Protein AF-A0A840MYJ0-F1 (afdb_monomer)

pLDDT: mean 80.73, std 17.06, range [33.31, 97.81]

Foldseek 3Di:
DDDDPFDDADDDDDDDDDDDDDPVVVVVLVVVQVVVCVVVVDRGDSVSVPVRVVVVVCVPDPVNVVVCVVDPPPPPPDPPD

Sequence (81 aa):
MSKLKLGALPDDKPIKLTIELPASVHRDLLAYAEVLTRDTGQSADPIKLIAPMLARFMATDRAFRKVRKTVPFAADQSPRS

Mean predicted aligned error: 9.21 Å

Radius of gyration: 16.06 Å; Cα contacts (8 Å, |Δi|>4): 30; chains: 1; bounding box: 52×33×31 Å

Nearest PDB structures (foldseek):
  1zx3-assembly1_A  TM=5.549E-01  e=2.729E+00  Nitrosomonas europaea ATCC 19718

Organism: NCBI:txid211460

Solvent-accessible surface area (backbone atoms only — not comparable to full-atom values): 5446 Å² total; per-residue (Å²): 135,87,75,76,90,76,73,88,82,83,95,67,93,80,80,93,77,92,82,88,74,59,71,67,58,54,53,52,39,49,55,49,21,51,53,48,18,70,75,70,75,47,91,50,57,46,75,71,45,51,64,60,50,50,52,51,48,58,73,64,37,64,69,58,54,53,50,55,72,75,44,80,71,84,78,81,77,72,83,90,122

InterPro domains:
  IPR018733 Protein of unknown function DUF2274 [PF10038] (1-69)

Structure (mmCIF, N/CA/C/O backbone):
data_AF-A0A840MYJ0-F1
#
_entry.id   AF-A0A840MYJ0-F1
#
loop_
_atom_site.group_PDB
_atom_site.id
_atom_site.type_symbol
_atom_site.label_atom_id
_atom_site.label_alt_id
_atom_site.label_comp_id
_atom_site.label_asym_id
_atom_site.label_entity_id
_atom_site.label_seq_id
_atom_site.pdbx_PDB_ins_code
_atom_site.Cartn_x
_atom_site.Cartn_y
_atom_site.Cartn_z
_atom_site.occupancy
_atom_site.B_iso_or_equiv
_atom_site.auth_seq_id
_atom_site.auth_comp_id
_atom_site.auth_asym_id
_atom_site.auth_atom_id
_atom_site.pdbx_PDB_model_num
ATOM 1 N N . MET A 1 1 ? -22.943 -6.792 -1.653 1.00 33.31 1 MET A N 1
ATOM 2 C CA . MET A 1 1 ? -21.989 -6.294 -0.639 1.00 33.31 1 MET A CA 1
ATOM 3 C C . MET A 1 1 ? -20.579 -6.683 -1.066 1.00 33.31 1 MET A C 1
ATOM 5 O O . MET A 1 1 ? -20.208 -7.844 -0.952 1.00 33.31 1 MET A O 1
ATOM 9 N N . SER A 1 2 ? -19.838 -5.767 -1.689 1.00 49.03 2 SER A N 1
ATOM 10 C CA . SER A 1 2 ? -18.494 -6.026 -2.222 1.00 49.03 2 SER A CA 1
ATOM 11 C C . SER A 1 2 ? -17.453 -5.953 -1.105 1.00 49.03 2 SER A C 1
ATOM 13 O O . SER A 1 2 ? -17.077 -4.865 -0.683 1.00 49.03 2 SER A O 1
ATOM 15 N N . LYS A 1 3 ? -16.998 -7.114 -0.628 1.00 64.94 3 LYS A N 1
ATOM 16 C CA . LYS A 1 3 ? -15.942 -7.233 0.384 1.00 64.94 3 LYS A CA 1
ATOM 17 C C . LYS A 1 3 ? -14.614 -6.695 -0.165 1.00 64.94 3 LYS A C 1
ATOM 19 O O . LYS A 1 3 ? -14.206 -7.077 -1.267 1.00 64.94 3 LYS A O 1
ATOM 24 N N . LEU A 1 4 ? -13.953 -5.814 0.587 1.00 69.81 4 LEU A N 1
ATOM 25 C CA . LEU A 1 4 ? -12.648 -5.267 0.213 1.00 69.81 4 LEU A CA 1
ATOM 26 C C . LEU A 1 4 ? -11.602 -6.389 0.135 1.00 69.81 4 LEU A C 1
ATOM 28 O O . LEU A 1 4 ? -11.601 -7.334 0.921 1.00 69.81 4 LEU A O 1
ATOM 32 N N . LYS A 1 5 ? -10.717 -6.312 -0.865 1.00 68.81 5 LYS A N 1
ATOM 33 C CA . LYS A 1 5 ? -9.781 -7.396 -1.226 1.00 68.81 5 LYS A CA 1
ATOM 34 C C . LYS A 1 5 ? -8.469 -7.384 -0.429 1.00 68.81 5 LYS A C 1
ATOM 36 O O . LYS A 1 5 ? -7.552 -8.122 -0.799 1.00 68.81 5 LYS A O 1
ATOM 41 N N . LEU A 1 6 ? -8.360 -6.540 0.596 1.00 69.25 6 LEU A N 1
ATOM 42 C CA . LEU A 1 6 ? -7.163 -6.398 1.421 1.00 69.25 6 LEU A CA 1
ATOM 43 C C . LEU A 1 6 ? -7.310 -7.259 2.685 1.00 69.25 6 LEU A C 1
ATOM 45 O O . LEU A 1 6 ? -8.245 -7.063 3.453 1.00 69.25 6 LEU A O 1
ATOM 49 N N . GLY A 1 7 ? -6.427 -8.247 2.850 1.00 66.88 7 GLY A N 1
ATOM 50 C CA . GLY A 1 7 ? -6.316 -9.067 4.064 1.00 66.88 7 GLY A CA 1
ATOM 51 C C . GLY A 1 7 ? -5.259 -8.519 5.029 1.00 66.88 7 GLY A C 1
ATOM 52 O O . GLY A 1 7 ? -4.687 -7.461 4.774 1.00 66.88 7 GLY A O 1
ATOM 53 N N . ALA A 1 8 ? -4.994 -9.247 6.119 1.00 60.41 8 ALA A N 1
ATOM 54 C CA . ALA A 1 8 ? -4.008 -8.872 7.137 1.00 60.41 8 ALA A CA 1
ATOM 55 C C . ALA A 1 8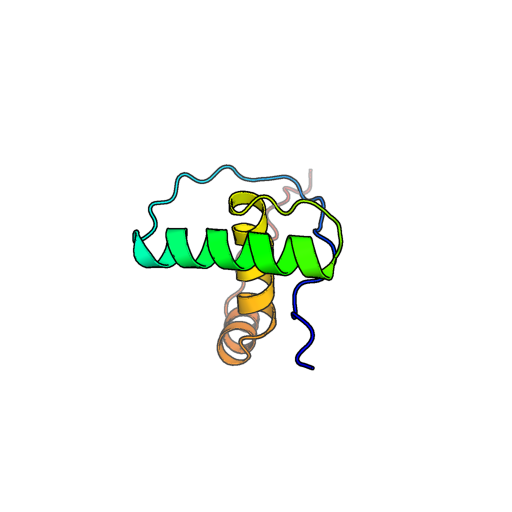 ? -2.620 -8.560 6.539 1.00 60.41 8 ALA A C 1
ATOM 57 O O . ALA A 1 8 ? -2.187 -9.200 5.577 1.00 60.41 8 ALA A O 1
ATOM 58 N N . LEU A 1 9 ? -1.949 -7.556 7.110 1.00 63.50 9 LEU A N 1
ATOM 59 C CA . LEU A 1 9 ? -0.686 -7.015 6.607 1.00 63.50 9 LEU A CA 1
ATOM 60 C C . LEU A 1 9 ? 0.503 -7.904 7.016 1.00 63.50 9 LEU A C 1
ATOM 62 O O . LEU A 1 9 ? 0.603 -8.238 8.196 1.00 63.50 9 LEU A O 1
ATOM 66 N N . PRO A 1 10 ? 1.395 -8.288 6.084 1.00 60.19 10 PRO A N 1
ATOM 67 C CA . PRO A 1 10 ? 2.598 -9.055 6.407 1.00 60.19 10 PRO A CA 1
ATOM 68 C C . PRO A 1 10 ? 3.678 -8.190 7.083 1.00 60.19 10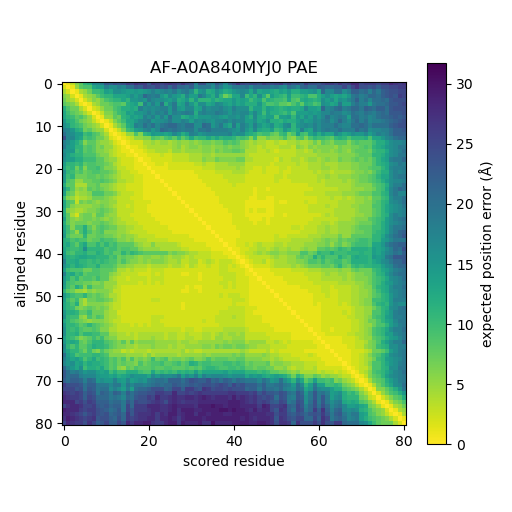 PRO A C 1
ATOM 70 O O . PRO A 1 10 ? 3.798 -6.999 6.792 1.00 60.19 10 PRO A O 1
ATOM 73 N N . ASP A 1 11 ? 4.463 -8.817 7.963 1.00 56.97 11 ASP A N 1
ATOM 74 C CA . ASP A 1 11 ? 5.550 -8.208 8.743 1.00 56.97 11 ASP A CA 1
ATOM 75 C C . ASP A 1 11 ? 6.915 -8.618 8.147 1.00 56.97 11 ASP A C 1
ATOM 77 O O . ASP A 1 11 ? 7.530 -9.599 8.562 1.00 56.97 11 ASP A O 1
ATOM 81 N N . ASP A 1 12 ? 7.345 -7.910 7.097 1.00 64.94 12 ASP A N 1
ATOM 82 C CA . ASP A 1 12 ? 8.611 -8.138 6.380 1.00 64.94 12 ASP A CA 1
ATOM 83 C C . ASP A 1 12 ? 9.644 -7.039 6.697 1.00 64.94 12 ASP A C 1
ATOM 85 O O . ASP A 1 12 ? 9.274 -5.908 7.017 1.00 64.94 12 ASP A O 1
ATOM 89 N N . LYS A 1 13 ? 10.954 -7.328 6.546 1.00 74.75 13 LYS A N 1
ATOM 90 C CA . LYS A 1 13 ? 12.036 -6.328 6.708 1.00 74.75 13 LYS A CA 1
ATOM 91 C C . LYS A 1 13 ? 11.803 -5.130 5.767 1.00 74.75 13 LYS A C 1
ATOM 93 O O . LYS A 1 13 ? 11.962 -5.283 4.553 1.00 74.75 13 LYS A O 1
ATOM 98 N N . PRO A 1 14 ? 11.475 -3.933 6.288 1.00 74.25 14 PRO A N 1
ATOM 99 C CA . PRO A 1 14 ? 11.040 -2.834 5.442 1.00 74.25 14 PRO A CA 1
ATOM 100 C C . PRO A 1 14 ? 12.231 -2.133 4.781 1.00 74.25 14 PRO A C 1
ATOM 102 O O . PRO A 1 14 ? 13.214 -1.789 5.439 1.00 74.25 14 PRO A O 1
ATOM 105 N N . ILE A 1 15 ? 12.109 -1.850 3.485 1.00 85.31 15 ILE A N 1
ATOM 106 C CA . ILE A 1 15 ? 12.987 -0.914 2.772 1.00 85.31 15 ILE A CA 1
ATOM 107 C C . ILE A 1 15 ? 12.291 0.447 2.757 1.00 85.31 15 ILE A C 1
ATOM 109 O O . ILE A 1 15 ? 11.146 0.557 2.316 1.00 85.31 15 ILE A O 1
ATOM 113 N N . LYS A 1 16 ? 12.971 1.492 3.245 1.00 87.19 16 LYS A N 1
ATOM 114 C CA . LYS A 1 16 ? 12.430 2.857 3.224 1.00 87.19 16 LYS A CA 1
ATOM 115 C C . LYS A 1 16 ? 12.510 3.427 1.812 1.00 87.19 16 LYS A C 1
ATOM 117 O O . LYS A 1 16 ? 13.579 3.441 1.210 1.00 87.19 16 LYS A O 1
ATOM 122 N N . LEU A 1 17 ? 11.383 3.934 1.325 1.00 86.81 17 LEU A N 1
ATOM 123 C CA . LEU A 1 17 ? 11.272 4.633 0.051 1.00 86.81 17 LEU A CA 1
ATOM 124 C C . LEU A 1 17 ? 10.692 6.025 0.299 1.00 86.81 17 LEU A C 1
ATOM 126 O O . LEU A 1 17 ? 9.727 6.165 1.049 1.00 86.81 17 LEU A O 1
ATOM 130 N N . THR A 1 18 ? 11.257 7.033 -0.358 1.00 92.38 18 THR A N 1
ATOM 131 C CA . THR A 1 18 ? 10.619 8.345 -0.507 1.00 92.38 18 THR A CA 1
ATOM 132 C C . THR A 1 18 ? 9.843 8.324 -1.816 1.00 92.38 18 THR A C 1
ATOM 134 O O . THR A 1 18 ? 10.413 7.996 -2.856 1.00 92.38 18 THR A O 1
ATOM 137 N N . ILE A 1 19 ? 8.548 8.630 -1.765 1.00 89.81 19 ILE A N 1
ATOM 138 C CA . ILE A 1 19 ? 7.658 8.589 -2.929 1.00 89.81 19 ILE A CA 1
ATOM 139 C C . ILE A 1 19 ? 6.897 9.904 -3.054 1.00 89.81 19 ILE A C 1
ATOM 141 O O . ILE A 1 19 ? 6.516 10.506 -2.051 1.00 89.81 19 ILE A O 1
ATOM 145 N N . GLU A 1 20 ? 6.634 10.313 -4.287 1.00 94.62 20 GLU A N 1
ATOM 146 C CA . GLU A 1 20 ? 5.725 11.410 -4.602 1.00 94.62 20 GLU A CA 1
ATOM 147 C C . GLU A 1 20 ? 4.438 10.826 -5.185 1.00 94.62 20 GLU A C 1
ATOM 149 O O . GLU A 1 20 ? 4.475 9.947 -6.048 1.00 94.62 20 GLU A O 1
ATOM 154 N N . LEU A 1 21 ? 3.290 11.295 -4.695 1.00 93.62 21 LEU A N 1
ATOM 155 C CA . LEU A 1 21 ? 1.976 10.858 -5.159 1.00 93.62 21 LEU A CA 1
ATOM 156 C C . LEU A 1 21 ? 1.190 12.058 -5.692 1.00 93.62 21 LEU A C 1
ATOM 158 O O . LEU A 1 21 ? 1.199 13.118 -5.060 1.00 93.62 21 LEU A O 1
ATOM 162 N N . PRO A 1 22 ? 0.437 11.901 -6.796 1.00 97.81 22 PRO A N 1
ATOM 163 C CA . PRO A 1 22 ? -0.545 12.899 -7.191 1.00 97.81 22 PRO A CA 1
ATOM 164 C C . PRO A 1 22 ? -1.545 13.165 -6.059 1.00 97.81 22 PRO A C 1
ATOM 166 O O . PRO A 1 22 ? -1.992 12.240 -5.375 1.00 97.81 22 PRO A O 1
ATOM 169 N N . ALA A 1 23 ? -1.963 14.422 -5.898 1.00 97.31 23 ALA A N 1
ATOM 170 C CA . ALA A 1 23 ? -2.886 14.819 -4.832 1.00 97.31 23 ALA A CA 1
ATOM 171 C C . ALA A 1 23 ? -4.231 14.067 -4.881 1.00 97.31 23 ALA A C 1
ATOM 173 O O . ALA A 1 23 ? -4.829 13.798 -3.841 1.00 97.31 23 ALA A O 1
ATOM 174 N N . SER A 1 24 ? -4.710 13.706 -6.078 1.00 97.75 24 SER A N 1
ATOM 175 C CA . SER A 1 24 ? -5.900 12.861 -6.246 1.00 97.75 24 SER A CA 1
ATOM 176 C C . SER A 1 24 ? -5.715 11.490 -5.598 1.00 97.75 24 SER A C 1
ATOM 178 O O . SER A 1 24 ? -6.530 11.105 -4.769 1.00 97.75 24 SER A O 1
ATOM 180 N N . VAL A 1 25 ? -4.600 10.817 -5.886 1.00 96.31 25 VAL A N 1
ATOM 181 C CA . VAL A 1 25 ? -4.286 9.487 -5.347 1.00 96.31 25 VAL A CA 1
ATOM 182 C C . VAL A 1 25 ? -4.166 9.522 -3.825 1.00 96.31 25 VAL A C 1
ATOM 184 O O . VAL A 1 25 ? -4.678 8.634 -3.152 1.00 96.31 25 VAL A O 1
ATOM 187 N N . HIS A 1 26 ? -3.543 10.562 -3.263 1.00 96.56 26 HIS A N 1
ATOM 188 C CA . HIS A 1 26 ? -3.463 10.714 -1.809 1.00 96.56 26 HIS A CA 1
ATOM 189 C C . HIS A 1 26 ? -4.851 10.858 -1.160 1.00 96.56 26 HIS A C 1
ATOM 191 O O . HIS A 1 26 ? -5.124 10.220 -0.144 1.00 96.56 26 HIS A O 1
ATOM 197 N N . ARG A 1 27 ? -5.756 11.649 -1.758 1.00 97.44 27 ARG A N 1
ATOM 198 C CA . ARG A 1 27 ? -7.138 11.787 -1.262 1.00 97.44 27 ARG A CA 1
ATOM 199 C C . ARG A 1 27 ? -7.905 10.468 -1.324 1.00 97.44 27 ARG A C 1
ATOM 201 O O . ARG A 1 27 ? -8.575 10.118 -0.356 1.00 97.44 27 ARG A O 1
ATOM 208 N N . ASP A 1 28 ? -7.760 9.724 -2.414 1.00 97.19 28 ASP A N 1
ATOM 209 C CA . ASP A 1 28 ? -8.411 8.421 -2.565 1.00 97.19 28 ASP A CA 1
ATOM 210 C C . ASP A 1 28 ? -7.868 7.401 -1.552 1.00 97.19 28 ASP A C 1
ATOM 212 O O . ASP A 1 28 ? -8.627 6.607 -0.999 1.00 97.19 28 ASP A O 1
ATOM 216 N N . LEU A 1 29 ? -6.567 7.455 -1.246 1.00 96.12 29 LEU A N 1
ATOM 217 C CA . LEU A 1 29 ? -5.932 6.599 -0.242 1.00 96.12 29 LEU A CA 1
ATOM 218 C C . LEU A 1 29 ? -6.457 6.881 1.175 1.00 96.12 29 LEU A C 1
ATOM 220 O O . LEU A 1 29 ? -6.720 5.939 1.925 1.00 96.12 29 LEU A O 1
ATOM 224 N N . LEU A 1 30 ? -6.661 8.157 1.526 1.00 96.56 30 LEU A N 1
ATOM 225 C CA . LEU A 1 30 ? -7.290 8.560 2.790 1.00 96.56 30 LEU A CA 1
ATOM 226 C C . LEU A 1 30 ? -8.725 8.032 2.892 1.00 96.56 30 LEU A C 1
ATOM 228 O O . LEU A 1 30 ? -9.083 7.403 3.888 1.00 96.56 30 LEU A O 1
ATOM 232 N N . ALA A 1 31 ? -9.526 8.234 1.843 1.00 96.62 31 ALA A N 1
ATOM 233 C CA . ALA A 1 31 ? -10.902 7.748 1.797 1.00 96.62 31 ALA A CA 1
ATOM 234 C C . ALA A 1 31 ? -10.967 6.214 1.900 1.00 96.62 31 ALA A C 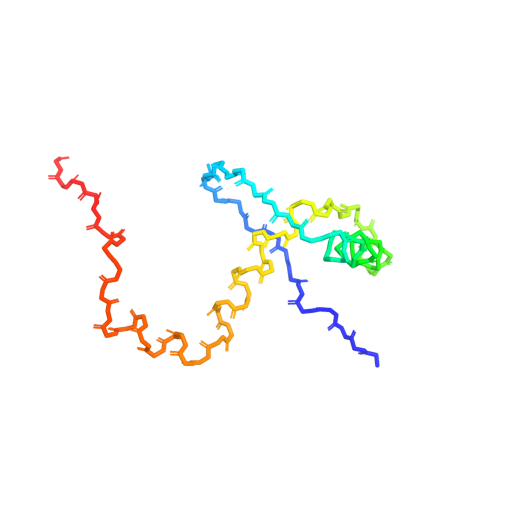1
ATOM 236 O O . ALA A 1 31 ? -11.801 5.665 2.620 1.00 96.62 31 ALA A O 1
ATOM 237 N N . TYR A 1 32 ? -10.053 5.504 1.231 1.00 95.38 32 TYR A N 1
ATOM 238 C CA . TYR A 1 32 ? -9.967 4.048 1.320 1.00 95.38 32 TYR A CA 1
ATOM 239 C C . TYR A 1 32 ? -9.654 3.582 2.748 1.00 95.38 32 TYR A C 1
ATOM 241 O O . TYR A 1 32 ? -10.286 2.646 3.240 1.00 95.38 32 TYR A O 1
ATOM 249 N N . ALA A 1 33 ? -8.698 4.226 3.425 1.00 94.31 33 ALA A N 1
ATOM 250 C CA . ALA A 1 33 ? -8.340 3.900 4.804 1.00 94.31 33 ALA A CA 1
ATOM 251 C C . ALA A 1 33 ? -9.519 4.107 5.769 1.00 94.31 33 ALA A C 1
ATOM 253 O O . ALA A 1 33 ? -9.754 3.278 6.650 1.00 94.31 33 ALA A O 1
ATOM 254 N N . GLU A 1 34 ? -10.311 5.161 5.564 1.00 94.94 34 GLU A N 1
ATOM 255 C CA . GLU A 1 34 ? -11.517 5.414 6.350 1.00 94.94 34 GLU A CA 1
ATOM 256 C C . GLU A 1 34 ? -12.569 4.314 6.153 1.00 94.94 34 GLU A C 1
ATOM 258 O O . GLU A 1 34 ? -13.093 3.771 7.128 1.00 94.94 34 GLU A O 1
ATOM 263 N N . VAL A 1 35 ? -12.846 3.927 4.904 1.00 94.56 35 VAL A N 1
ATOM 264 C CA . VAL A 1 35 ? -13.789 2.836 4.609 1.00 94.56 35 VAL A CA 1
ATOM 265 C C . VAL A 1 35 ? -13.304 1.518 5.214 1.00 94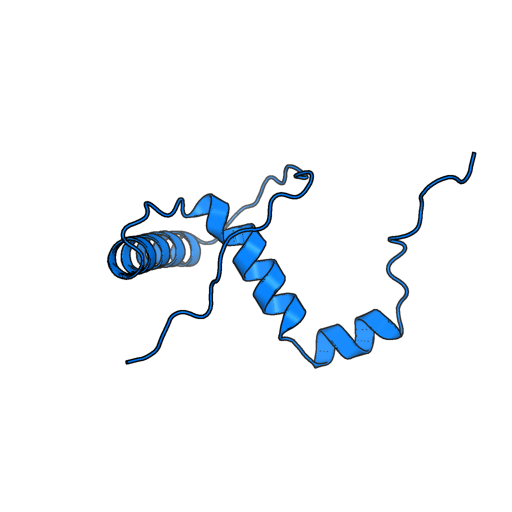.56 35 VAL A C 1
ATOM 267 O O . VAL A 1 35 ? -14.092 0.806 5.834 1.00 94.56 35 VAL A O 1
ATOM 270 N N . LEU A 1 36 ? -12.012 1.207 5.092 1.00 91.44 36 LEU A N 1
ATOM 271 C CA . LEU A 1 36 ? -11.430 -0.006 5.664 1.00 91.44 36 LEU A CA 1
ATOM 272 C C . LEU A 1 36 ? -11.505 -0.012 7.196 1.00 91.44 36 LEU A C 1
ATOM 274 O O . LEU A 1 36 ? -11.796 -1.049 7.792 1.00 91.44 36 LEU A O 1
ATOM 278 N N . THR A 1 37 ? -11.295 1.141 7.831 1.00 90.50 37 THR A N 1
ATOM 279 C CA . THR A 1 37 ? -11.418 1.284 9.287 1.00 90.50 37 THR A CA 1
ATOM 280 C C . THR A 1 37 ? -12.845 1.017 9.743 1.00 90.50 37 THR A C 1
ATOM 282 O O . THR A 1 37 ? -13.061 0.298 10.715 1.00 90.50 37 THR A O 1
ATOM 285 N N . ARG A 1 38 ? -13.833 1.540 9.009 1.00 92.06 38 ARG A N 1
ATOM 286 C CA . ARG A 1 38 ? -15.253 1.295 9.287 1.00 92.06 38 ARG A CA 1
ATOM 287 C C . ARG A 1 38 ? -15.636 -0.177 9.103 1.00 92.06 38 ARG A C 1
ATOM 289 O O . ARG A 1 38 ? -16.414 -0.689 9.896 1.00 92.06 38 ARG A O 1
ATOM 296 N N . ASP A 1 39 ? -15.092 -0.849 8.087 1.00 90.62 39 ASP A N 1
ATOM 297 C CA . ASP A 1 39 ? -15.412 -2.252 7.770 1.00 90.62 39 ASP A CA 1
ATOM 298 C C . ASP A 1 39 ? -14.751 -3.248 8.740 1.00 90.62 39 ASP A C 1
ATOM 300 O O . ASP A 1 39 ? -15.341 -4.257 9.117 1.00 90.62 39 ASP A O 1
ATOM 304 N N . THR A 1 40 ? -13.519 -2.964 9.173 1.00 87.38 40 THR A N 1
ATOM 305 C CA . THR A 1 40 ? -12.728 -3.870 10.028 1.00 87.38 40 THR A CA 1
ATOM 306 C C . THR A 1 40 ? -12.771 -3.519 11.516 1.00 87.38 40 THR A C 1
ATOM 308 O O . THR A 1 40 ? -12.365 -4.332 12.345 1.00 87.38 40 THR A O 1
ATOM 311 N N . GLY A 1 41 ? -13.217 -2.310 11.868 1.00 87.94 41 GLY A N 1
ATOM 312 C CA . GLY A 1 41 ? -13.129 -1.756 13.223 1.00 87.94 41 GLY A CA 1
ATOM 313 C C . GLY A 1 41 ? -11.699 -1.419 13.669 1.00 87.94 41 GLY A C 1
ATOM 314 O O . GLY A 1 41 ? -11.496 -1.011 14.811 1.00 87.94 41 GLY A O 1
ATOM 315 N N . GLN A 1 42 ? -10.703 -1.587 12.795 1.00 85.38 42 GLN A N 1
ATOM 316 C CA . GLN A 1 42 ? -9.293 -1.342 13.082 1.00 85.38 42 GLN A CA 1
ATOM 317 C C . GLN A 1 42 ? -8.815 -0.107 12.330 1.00 85.38 42 GLN A C 1
ATOM 319 O O . GLN A 1 42 ? -9.003 -0.004 11.122 1.00 85.38 42 GLN A O 1
ATOM 324 N N . SER A 1 43 ? -8.163 0.817 13.038 1.00 86.50 43 SER A N 1
ATOM 325 C CA . SER A 1 43 ? -7.598 2.016 12.417 1.00 86.50 43 SER A CA 1
ATOM 326 C C . SER A 1 43 ? -6.573 1.641 11.344 1.00 86.50 43 SER A C 1
ATOM 328 O O . SER A 1 43 ? -5.555 1.008 11.637 1.00 86.50 43 SER A O 1
ATOM 330 N N . ALA A 1 44 ? -6.852 2.025 10.100 1.00 87.75 44 ALA A N 1
ATOM 331 C CA . ALA A 1 44 ? -5.962 1.829 8.969 1.00 87.75 44 ALA A CA 1
ATOM 332 C C . ALA A 1 44 ? -5.137 3.097 8.718 1.00 87.75 44 ALA A C 1
ATOM 334 O O . ALA A 1 44 ? -5.684 4.161 8.443 1.00 87.75 44 ALA A O 1
ATOM 335 N N . ASP A 1 45 ? -3.810 2.975 8.765 1.00 91.19 45 ASP A N 1
ATOM 336 C CA . ASP A 1 45 ? -2.895 4.041 8.347 1.00 91.19 45 ASP A CA 1
ATOM 337 C C . ASP A 1 45 ? -2.780 4.041 6.809 1.00 91.19 45 ASP A C 1
ATOM 339 O O . ASP A 1 45 ? -2.289 3.049 6.256 1.00 91.19 45 ASP A O 1
ATOM 343 N N . PRO A 1 46 ? -3.183 5.124 6.112 1.00 92.38 46 PRO A N 1
ATOM 344 C CA . PRO A 1 46 ? -3.124 5.229 4.654 1.00 92.38 46 PRO A CA 1
ATOM 345 C C . PRO A 1 46 ? -1.752 4.866 4.073 1.00 92.38 46 PRO A C 1
ATOM 347 O O . PRO A 1 46 ? -1.674 4.172 3.060 1.00 92.38 46 PRO A O 1
ATOM 350 N N . ILE A 1 47 ? -0.659 5.269 4.730 1.00 91.19 47 ILE A N 1
ATOM 351 C CA . ILE A 1 47 ? 0.708 5.021 4.250 1.00 91.19 47 ILE A CA 1
ATOM 352 C C . ILE A 1 47 ? 1.027 3.524 4.312 1.00 91.19 47 ILE A C 1
ATOM 354 O O . ILE A 1 47 ? 1.612 2.963 3.382 1.00 91.19 47 ILE A O 1
ATOM 358 N N . LYS A 1 48 ? 0.577 2.843 5.372 1.00 89.69 48 LYS A N 1
ATOM 359 C CA . LYS A 1 48 ? 0.768 1.394 5.538 1.00 89.69 48 LYS A CA 1
ATOM 360 C C . LYS A 1 48 ? -0.044 0.565 4.545 1.00 89.69 48 LYS A C 1
ATOM 362 O O . LYS A 1 48 ? 0.245 -0.618 4.386 1.00 89.69 48 LYS A O 1
ATOM 367 N N . LEU A 1 49 ? -1.013 1.159 3.843 1.00 91.19 49 LEU A N 1
ATOM 368 C CA . LEU A 1 49 ? -1.770 0.483 2.785 1.00 91.19 49 LEU A CA 1
ATOM 369 C C . LEU A 1 49 ? -1.014 0.410 1.454 1.00 91.19 49 LEU A C 1
ATOM 371 O O . LEU A 1 49 ? -1.317 -0.456 0.635 1.00 91.19 49 LEU A O 1
ATOM 375 N N . ILE A 1 50 ? -0.013 1.263 1.229 1.00 92.44 50 ILE A N 1
ATOM 376 C CA . ILE A 1 50 ? 0.681 1.353 -0.063 1.00 92.44 50 ILE A CA 1
ATOM 377 C C . ILE A 1 50 ? 1.382 0.033 -0.401 1.00 92.44 50 ILE A C 1
ATOM 379 O O . ILE A 1 50 ? 1.129 -0.562 -1.450 1.00 92.44 50 ILE A O 1
ATOM 383 N N . ALA A 1 51 ? 2.220 -0.469 0.508 1.00 89.69 51 ALA A N 1
ATOM 384 C CA . ALA A 1 51 ? 2.949 -1.723 0.322 1.00 89.69 51 ALA A CA 1
ATOM 385 C C . ALA A 1 51 ? 2.034 -2.937 0.031 1.00 89.69 51 ALA A C 1
ATOM 387 O O . ALA A 1 51 ? 2.226 -3.590 -1.000 1.00 89.69 51 ALA A O 1
ATOM 388 N N . PRO A 1 52 ? 1.011 -3.252 0.851 1.00 90.19 52 PRO A N 1
ATOM 389 C CA . PRO A 1 52 ? 0.139 -4.400 0.611 1.00 90.19 52 PRO A CA 1
ATOM 390 C C . PRO A 1 52 ? -0.756 -4.217 -0.628 1.00 90.19 52 PRO A C 1
ATOM 392 O O . PRO A 1 52 ? -1.042 -5.202 -1.311 1.00 90.19 52 PRO A O 1
ATOM 395 N N . MET A 1 53 ? -1.161 -2.988 -0.983 1.00 93.62 53 MET A N 1
ATOM 396 C CA . MET A 1 53 ? -1.881 -2.723 -2.236 1.00 93.62 53 MET A CA 1
ATOM 397 C C . MET A 1 53 ? -1.008 -3.015 -3.461 1.00 93.62 53 MET A C 1
ATOM 399 O O . MET A 1 53 ? -1.460 -3.708 -4.375 1.00 93.62 53 MET A O 1
ATOM 403 N N . LEU A 1 54 ? 0.249 -2.557 -3.466 1.00 92.62 54 LEU A N 1
ATOM 404 C CA . LEU A 1 54 ? 1.205 -2.846 -4.540 1.00 92.62 54 LEU A CA 1
ATOM 405 C C . LEU A 1 54 ? 1.506 -4.345 -4.638 1.00 92.62 54 LEU A C 1
ATOM 407 O O . LEU A 1 54 ? 1.462 -4.916 -5.730 1.00 92.62 54 LEU A O 1
ATOM 411 N N . ALA A 1 55 ? 1.734 -5.007 -3.500 1.00 90.12 55 ALA A N 1
ATOM 412 C CA . ALA A 1 55 ? 1.942 -6.450 -3.452 1.00 90.12 55 ALA A CA 1
ATOM 413 C C . ALA A 1 55 ? 0.735 -7.206 -4.028 1.00 90.12 55 ALA A C 1
ATOM 415 O O . ALA A 1 55 ? 0.894 -8.114 -4.849 1.00 90.12 55 ALA A O 1
ATOM 416 N N . ARG A 1 56 ? -0.489 -6.801 -3.657 1.00 89.69 56 ARG A N 1
ATOM 417 C CA . ARG A 1 56 ? -1.726 -7.391 -4.179 1.00 89.69 56 ARG A CA 1
ATOM 418 C C . ARG A 1 56 ? -1.856 -7.179 -5.681 1.00 89.69 56 ARG A C 1
ATOM 420 O O . ARG A 1 56 ? -2.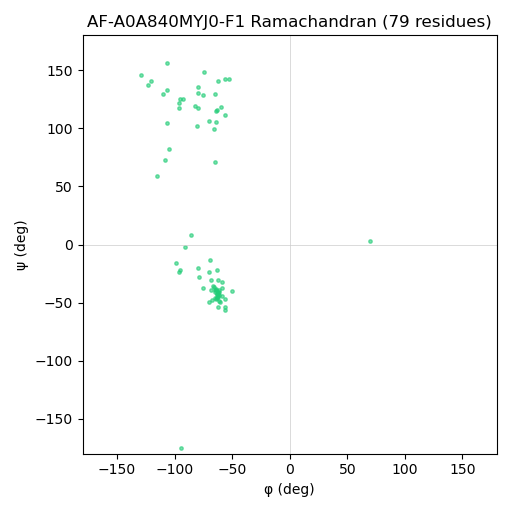163 -8.143 -6.382 1.00 89.69 56 ARG A O 1
ATOM 427 N N . PHE A 1 57 ? -1.596 -5.967 -6.165 1.00 91.69 57 PHE A N 1
ATOM 428 C CA . PHE A 1 57 ? -1.613 -5.637 -7.587 1.00 91.69 57 PHE A CA 1
ATOM 429 C C . PHE A 1 57 ? -0.659 -6.550 -8.374 1.00 91.69 57 PHE A C 1
ATOM 431 O O . PHE A 1 57 ? -1.120 -7.318 -9.225 1.00 91.69 57 PHE A O 1
ATOM 438 N N . MET A 1 58 ? 0.625 -6.591 -7.993 1.00 89.81 58 MET A N 1
ATOM 439 C CA . MET A 1 58 ? 1.649 -7.447 -8.614 1.00 89.81 58 MET A CA 1
ATOM 440 C C . MET A 1 58 ? 1.297 -8.941 -8.546 1.00 89.81 58 MET A C 1
ATOM 442 O O . MET A 1 58 ? 1.543 -9.695 -9.488 1.00 89.81 58 MET A O 1
ATOM 446 N N . ALA A 1 59 ? 0.700 -9.398 -7.442 1.00 87.88 59 ALA A N 1
ATOM 447 C CA . ALA A 1 59 ? 0.264 -10.784 -7.290 1.00 87.88 59 ALA A CA 1
ATOM 448 C C . ALA A 1 59 ? -0.950 -11.140 -8.172 1.00 87.88 59 ALA A C 1
ATOM 450 O O . ALA A 1 59 ? -1.165 -12.319 -8.470 1.00 87.88 59 ALA A O 1
ATOM 451 N N . THR A 1 60 ? -1.764 -10.163 -8.581 1.00 90.75 60 THR A N 1
ATOM 452 C CA . THR A 1 60 ? -2.955 -10.393 -9.422 1.00 90.75 60 THR A CA 1
ATOM 453 C C . THR A 1 60 ? -2.726 -10.180 -10.910 1.00 90.75 60 THR A C 1
ATOM 455 O O . THR A 1 60 ? -3.434 -10.794 -11.710 1.00 90.75 60 THR A O 1
ATOM 458 N N . ASP A 1 61 ? -1.732 -9.383 -11.289 1.00 93.44 61 ASP A N 1
ATOM 459 C CA . ASP A 1 61 ? -1.405 -9.134 -12.688 1.00 93.44 61 ASP A CA 1
ATOM 460 C C . ASP A 1 61 ? -0.805 -10.394 -13.343 1.00 93.44 61 ASP A C 1
ATOM 462 O O . ASP A 1 61 ? 0.337 -10.797 -13.102 1.00 93.44 61 ASP A O 1
ATOM 466 N N . ARG A 1 62 ? -1.602 -11.058 -14.189 1.00 90.62 62 ARG A N 1
ATOM 467 C CA . ARG A 1 62 ? -1.183 -12.279 -14.892 1.00 90.62 62 ARG A CA 1
ATOM 468 C C . ARG A 1 62 ? -0.068 -12.016 -15.899 1.00 90.62 62 ARG A C 1
ATOM 470 O O . ARG A 1 62 ? 0.770 -12.900 -16.077 1.00 90.62 62 ARG A O 1
ATOM 477 N N . ALA A 1 63 ? -0.076 -10.866 -16.571 1.00 91.56 63 ALA A N 1
ATOM 478 C CA . ALA A 1 63 ? 0.940 -10.527 -17.560 1.00 91.56 63 ALA A CA 1
ATOM 479 C C . ALA A 1 63 ? 2.286 -10.323 -16.859 1.00 91.56 63 ALA A C 1
ATOM 481 O O . ALA A 1 63 ? 3.268 -10.978 -17.215 1.00 91.56 63 ALA A O 1
ATOM 482 N N . PHE A 1 64 ? 2.290 -9.552 -15.769 1.00 88.12 64 PHE A N 1
ATOM 483 C CA . PHE A 1 64 ? 3.462 -9.379 -14.915 1.00 88.12 64 PHE A CA 1
ATOM 484 C C . PHE A 1 64 ? 4.000 -10.718 -14.392 1.00 88.12 64 PHE A C 1
ATOM 486 O O . PHE A 1 64 ? 5.190 -11.016 -14.507 1.00 88.12 64 PHE A O 1
ATOM 493 N N . ARG A 1 65 ? 3.120 -11.592 -13.882 1.00 89.31 65 ARG A N 1
ATOM 494 C CA . ARG A 1 65 ? 3.519 -12.916 -13.370 1.00 89.31 65 ARG A CA 1
ATOM 495 C C . ARG A 1 65 ? 4.130 -13.829 -14.431 1.00 89.31 65 ARG A C 1
ATOM 497 O O . ARG A 1 65 ? 4.950 -14.668 -14.069 1.00 89.31 65 ARG A O 1
ATOM 504 N N . LYS A 1 66 ? 3.731 -13.713 -15.702 1.00 87.00 66 LYS A N 1
ATOM 505 C CA . LYS A 1 66 ? 4.345 -14.473 -16.803 1.00 87.00 66 LYS A CA 1
ATOM 506 C C . LYS A 1 66 ? 5.765 -13.979 -17.075 1.00 87.00 66 LYS A C 1
ATOM 508 O O . LYS A 1 66 ? 6.681 -14.793 -17.073 1.00 87.00 66 LYS A O 1
ATOM 513 N N . VAL A 1 67 ? 5.949 -12.665 -17.217 1.00 88.25 67 VAL A N 1
ATOM 514 C CA . VAL A 1 67 ? 7.260 -12.056 -17.508 1.00 88.25 67 VAL A CA 1
ATOM 515 C C . VAL A 1 67 ? 8.253 -12.275 -16.365 1.00 88.25 67 VAL A C 1
ATOM 517 O O . VAL A 1 67 ? 9.409 -12.610 -16.601 1.00 88.25 67 VAL A O 1
ATOM 520 N N . ARG A 1 68 ? 7.808 -12.190 -15.107 1.00 84.12 68 ARG A N 1
ATOM 521 C CA . ARG A 1 68 ? 8.676 -12.430 -13.941 1.00 84.12 68 ARG A CA 1
ATOM 522 C C . ARG A 1 68 ? 9.232 -13.858 -13.863 1.00 84.12 68 ARG A C 1
ATOM 524 O O . ARG A 1 68 ? 10.219 -14.087 -13.180 1.00 84.12 68 ARG A O 1
ATOM 531 N N . LYS A 1 69 ? 8.599 -14.839 -14.517 1.00 77.25 69 LYS A N 1
ATOM 532 C CA . LYS A 1 69 ? 9.138 -16.210 -14.594 1.00 77.25 69 LYS A CA 1
ATOM 533 C C . LYS A 1 69 ? 10.242 -16.345 -15.639 1.00 77.25 69 LYS A C 1
ATOM 535 O O . LYS A 1 69 ? 11.077 -17.229 -15.512 1.00 77.25 69 LYS A O 1
ATOM 540 N N . THR A 1 70 ? 10.211 -15.513 -16.677 1.00 79.56 70 THR A N 1
ATOM 541 C CA . THR A 1 70 ? 11.161 -15.558 -17.796 1.00 79.56 70 THR A CA 1
ATOM 542 C C . THR A 1 70 ? 12.328 -14.596 -17.608 1.00 79.56 70 THR A C 1
ATOM 544 O O . THR A 1 70 ? 13.381 -14.797 -18.197 1.00 79.56 70 THR A O 1
ATOM 547 N N . VAL A 1 71 ? 12.153 -13.564 -16.782 1.00 68.31 71 VAL A N 1
ATOM 548 C CA . VAL A 1 71 ? 13.213 -12.650 -16.354 1.00 68.31 71 VAL A CA 1
ATOM 549 C C . VAL A 1 71 ? 13.536 -12.991 -14.900 1.00 68.31 71 VAL A C 1
ATOM 551 O O . VAL A 1 71 ? 12.732 -12.651 -14.027 1.00 68.31 71 VAL A O 1
ATOM 554 N N . PRO A 1 72 ? 14.660 -13.672 -14.601 1.00 58.50 72 PRO A N 1
ATOM 555 C CA . PRO A 1 72 ? 15.077 -13.870 -13.227 1.00 58.50 72 PRO A CA 1
ATOM 556 C C . PRO A 1 72 ? 15.428 -12.495 -12.668 1.0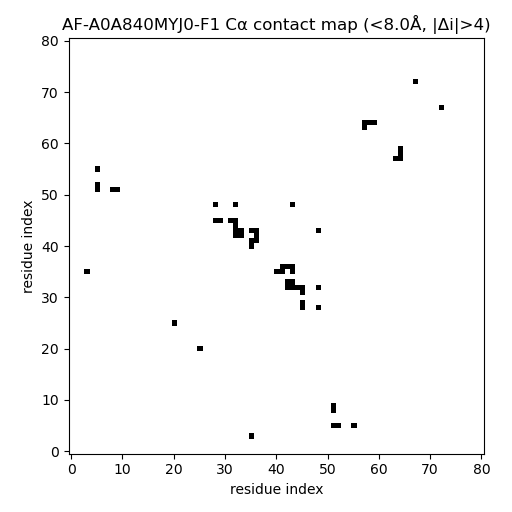0 58.50 72 PRO A C 1
ATOM 558 O O . PRO A 1 72 ? 16.496 -11.948 -12.929 1.00 58.50 72 PRO A O 1
ATOM 561 N N . PHE A 1 73 ? 14.504 -11.899 -11.919 1.00 57.19 73 PHE A N 1
ATOM 562 C CA . PHE A 1 73 ? 14.871 -10.821 -11.021 1.00 57.19 73 PHE A CA 1
ATOM 563 C C . PHE A 1 73 ? 15.818 -11.461 -10.007 1.00 57.19 73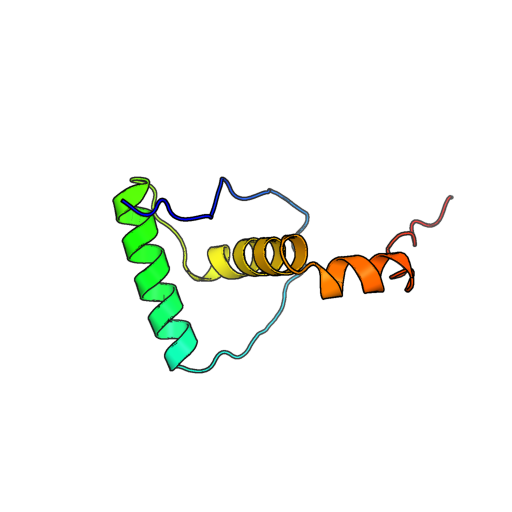 PHE A C 1
ATOM 565 O O . PHE A 1 73 ? 15.419 -12.412 -9.333 1.00 57.19 73 PHE A O 1
ATOM 572 N N . ALA A 1 74 ? 17.077 -11.021 -9.983 1.00 51.09 74 ALA A N 1
ATOM 573 C CA . ALA A 1 74 ? 18.142 -11.546 -9.134 1.00 51.09 74 ALA A CA 1
ATOM 574 C C . ALA A 1 74 ? 17.832 -11.279 -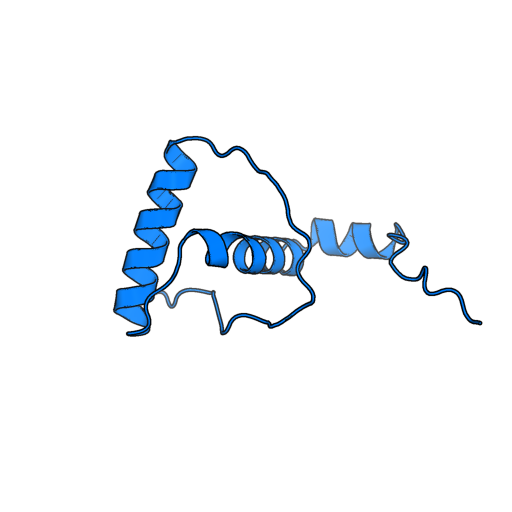7.649 1.00 51.09 74 ALA A C 1
ATOM 576 O O . ALA A 1 74 ? 18.419 -10.408 -7.022 1.00 51.09 74 ALA A O 1
ATOM 577 N N . ALA A 1 75 ? 16.850 -11.991 -7.105 1.00 46.56 75 ALA A N 1
ATOM 578 C CA . ALA A 1 75 ? 16.461 -11.947 -5.702 1.00 46.56 75 ALA A CA 1
ATOM 579 C C . ALA A 1 75 ? 17.204 -13.004 -4.869 1.00 46.56 75 ALA A C 1
ATOM 581 O O . ALA A 1 75 ? 17.035 -13.040 -3.656 1.00 46.56 75 ALA A O 1
ATOM 582 N N . ASP A 1 76 ? 18.045 -13.827 -5.502 1.00 47.38 76 ASP A N 1
ATOM 583 C CA . ASP A 1 76 ? 18.979 -14.723 -4.822 1.00 47.38 76 ASP A CA 1
ATOM 584 C C . ASP A 1 76 ? 20.414 -14.203 -5.002 1.00 47.38 76 ASP A C 1
ATOM 586 O O . ASP A 1 76 ? 21.200 -14.693 -5.809 1.00 47.38 76 ASP A O 1
ATOM 590 N N . GLN A 1 77 ? 20.723 -13.118 -4.294 1.00 44.12 77 GLN A N 1
ATOM 591 C CA . GLN A 1 77 ? 22.095 -12.748 -3.949 1.00 44.12 77 GLN A CA 1
ATOM 592 C C . GLN A 1 77 ? 22.236 -12.820 -2.427 1.00 44.12 77 GLN A C 1
ATOM 594 O O . GLN A 1 77 ? 22.530 -11.831 -1.761 1.00 44.12 77 GLN A O 1
ATOM 599 N N . 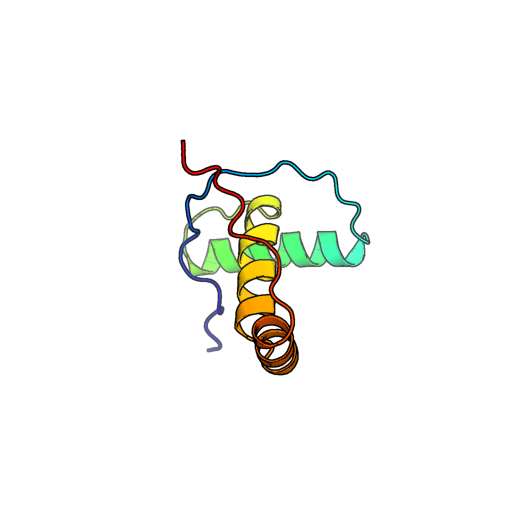SER A 1 78 ? 21.988 -13.993 -1.846 1.00 39.66 78 SER A N 1
ATOM 600 C CA . SER A 1 78 ? 22.638 -14.331 -0.582 1.00 39.66 78 SER A CA 1
ATOM 601 C C . SER A 1 78 ? 24.037 -14.856 -0.913 1.00 39.66 78 SER A C 1
ATOM 603 O O . SER A 1 78 ? 24.139 -15.858 -1.626 1.00 39.66 78 SER A O 1
ATOM 605 N N . PRO A 1 79 ? 25.130 -14.226 -0.440 1.00 47.62 79 PRO A N 1
ATOM 606 C CA . PRO A 1 79 ? 26.425 -14.873 -0.512 1.00 47.62 79 PRO A CA 1
ATOM 607 C C . PRO A 1 79 ? 26.343 -16.116 0.373 1.00 47.62 79 PRO A C 1
ATOM 609 O O . PRO A 1 79 ? 26.139 -16.025 1.582 1.00 47.62 79 PRO A O 1
ATOM 612 N N . ARG A 1 80 ? 26.443 -17.294 -0.246 1.00 46.75 80 ARG A N 1
ATOM 613 C CA . ARG A 1 80 ? 26.829 -18.501 0.479 1.00 46.75 80 ARG A CA 1
ATOM 614 C C . ARG A 1 80 ? 28.256 -18.268 0.966 1.00 46.75 80 ARG A C 1
ATOM 616 O O . ARG A 1 80 ? 29.181 -18.288 0.157 1.00 46.75 80 ARG A O 1
ATOM 623 N N . SER A 1 81 ? 28.402 -18.019 2.258 1.00 53.16 81 SER A N 1
ATOM 624 C CA . SER A 1 81 ? 29.661 -18.091 2.999 1.00 53.16 81 SER A CA 1
ATOM 625 C C . SER A 1 81 ? 29.389 -18.780 4.319 1.00 53.16 81 SER A C 1
ATOM 627 O O . SER A 1 81 ? 28.472 -18.286 5.016 1.00 53.16 81 SER A O 1
#

Secondary structure (DSSP, 8-state):
----S--PPP---PPP------HHHHHHHHHHHHHHHHHHSSPPPHHHHHHHHHHHHHHH-HHHHHHHHHS----------